Protein AF-A0ABD6EID8-F1 (afdb_monomer)

Radius of gyration: 33.75 Å; Cα contacts (8 Å, |Δi|>4): 43; chains: 1; bounding box: 90×50×59 Å

Structure (mmCIF, N/CA/C/O backbone):
data_AF-A0ABD6EID8-F1
#
_entry.id   AF-A0ABD6EID8-F1
#
loop_
_atom_site.group_PDB
_atom_site.id
_atom_site.type_symbol
_atom_site.label_atom_id
_atom_site.label_alt_id
_atom_site.label_comp_id
_atom_site.label_asym_id
_atom_site.label_entity_id
_atom_site.label_seq_id
_atom_site.pdbx_PDB_ins_code
_atom_site.Cartn_x
_atom_site.Cartn_y
_atom_site.Cartn_z
_atom_site.occupancy
_atom_site.B_iso_or_equiv
_atom_site.auth_seq_id
_atom_site.auth_comp_id
_atom_site.auth_asym_id
_atom_site.auth_atom_id
_atom_site.pdbx_PDB_model_num
ATOM 1 N N . MET A 1 1 ? 9.329 -13.325 -27.105 1.00 45.88 1 MET A N 1
ATOM 2 C CA . MET A 1 1 ? 9.038 -12.487 -28.286 1.00 45.88 1 MET A CA 1
ATOM 3 C C . MET A 1 1 ? 9.526 -11.085 -27.975 1.00 45.88 1 MET A C 1
ATOM 5 O O . MET A 1 1 ? 9.117 -10.584 -26.934 1.00 45.88 1 MET A O 1
ATOM 9 N N . PRO A 1 2 ? 10.419 -10.498 -28.785 1.00 48.84 2 PRO A N 1
ATOM 10 C CA . PRO A 1 2 ? 10.830 -9.108 -28.618 1.00 48.84 2 PRO A CA 1
ATOM 11 C C . PRO A 1 2 ? 9.685 -8.191 -29.064 1.00 48.84 2 PRO A C 1
ATOM 13 O O . PRO A 1 2 ? 8.954 -8.533 -29.993 1.00 48.84 2 PRO A O 1
ATOM 16 N N . LEU A 1 3 ? 9.493 -7.078 -28.364 1.00 50.59 3 LEU A N 1
ATOM 17 C CA . LEU A 1 3 ? 8.466 -6.081 -28.653 1.00 50.59 3 LEU A CA 1
ATOM 18 C C . LEU A 1 3 ? 9.152 -4.847 -29.239 1.00 50.59 3 LEU A C 1
ATOM 20 O O . LEU A 1 3 ? 10.042 -4.298 -28.597 1.00 50.59 3 LEU A O 1
ATOM 24 N N . ASP A 1 4 ? 8.727 -4.421 -30.428 1.00 53.06 4 ASP A N 1
ATOM 25 C CA . ASP A 1 4 ? 9.276 -3.249 -31.113 1.00 53.06 4 ASP A CA 1
ATOM 26 C C . ASP A 1 4 ? 9.019 -1.950 -30.312 1.00 53.06 4 ASP A C 1
ATOM 28 O O . ASP A 1 4 ? 7.874 -1.686 -29.913 1.00 53.06 4 ASP A O 1
ATOM 32 N N . PRO A 1 5 ? 10.030 -1.079 -30.122 1.00 56.75 5 PRO A N 1
ATOM 33 C CA . PRO A 1 5 ? 9.923 0.123 -29.287 1.00 56.75 5 PRO A CA 1
ATOM 34 C C . PRO A 1 5 ? 9.005 1.218 -29.860 1.00 56.75 5 PRO A C 1
ATOM 36 O O . PRO A 1 5 ? 8.540 2.084 -29.120 1.00 56.75 5 PRO A O 1
ATOM 39 N N . ALA A 1 6 ? 8.679 1.168 -31.156 1.00 58.25 6 ALA A N 1
ATOM 40 C CA . ALA A 1 6 ? 7.829 2.158 -31.825 1.00 58.25 6 ALA A CA 1
ATOM 41 C C . ALA A 1 6 ? 6.315 1.956 -31.598 1.00 58.25 6 ALA A C 1
ATOM 43 O O . ALA A 1 6 ? 5.525 2.832 -31.951 1.00 58.25 6 ALA A O 1
ATOM 44 N N . ASN A 1 7 ? 5.888 0.828 -31.011 1.00 61.19 7 ASN A N 1
ATOM 45 C CA . ASN A 1 7 ? 4.473 0.553 -30.734 1.00 61.19 7 ASN A CA 1
ATOM 46 C C . ASN A 1 7 ? 4.273 -0.252 -29.439 1.00 61.19 7 ASN A C 1
ATOM 48 O O . ASN A 1 7 ? 3.544 -1.248 -29.392 1.00 61.19 7 ASN A O 1
ATOM 52 N N . ILE A 1 8 ? 4.935 0.172 -28.362 1.00 71.06 8 ILE A N 1
ATOM 53 C CA . ILE A 1 8 ? 4.733 -0.424 -27.044 1.00 71.06 8 ILE A CA 1
ATOM 54 C C . ILE A 1 8 ? 3.345 -0.020 -26.526 1.00 71.06 8 ILE A C 1
ATOM 56 O O . ILE A 1 8 ? 3.127 1.074 -26.004 1.00 71.06 8 ILE A O 1
ATOM 60 N N . SER A 1 9 ? 2.375 -0.925 -26.669 1.00 85.25 9 SER A N 1
ATOM 61 C CA . SER A 1 9 ? 1.041 -0.730 -26.104 1.00 85.25 9 SER A CA 1
ATOM 62 C C . SER A 1 9 ? 1.058 -0.893 -24.582 1.00 85.25 9 SER A C 1
ATOM 64 O O . SER A 1 9 ? 1.777 -1.732 -24.029 1.00 85.25 9 SER A O 1
ATOM 66 N N . LYS A 1 10 ? 0.191 -0.142 -23.892 1.00 86.56 10 LYS A N 1
ATOM 67 C CA . LYS A 1 10 ? -0.029 -0.273 -22.443 1.00 86.56 10 LYS A CA 1
ATOM 68 C C . LYS A 1 10 ? -0.268 -1.730 -22.027 1.00 86.56 10 LYS A C 1
ATOM 70 O O . LYS A 1 10 ? 0.324 -2.187 -21.058 1.00 86.56 10 LYS A O 1
ATOM 75 N N . ALA A 1 11 ? -1.080 -2.464 -22.787 1.00 88.94 11 ALA A N 1
ATOM 76 C CA . ALA A 1 11 ? -1.386 -3.865 -22.508 1.00 88.94 11 ALA A CA 1
ATOM 77 C C . ALA A 1 11 ? -0.139 -4.767 -22.571 1.00 88.94 11 ALA A C 1
ATOM 79 O O . ALA A 1 11 ? -0.008 -5.698 -21.779 1.00 88.94 11 ALA A O 1
ATOM 80 N N . SER A 1 12 ? 0.795 -4.483 -23.485 1.00 89.25 12 SER A N 1
ATOM 81 C CA . SER A 1 12 ? 2.044 -5.239 -23.598 1.00 89.25 12 SER A CA 1
ATOM 82 C C . SER A 1 12 ? 2.985 -4.975 -22.422 1.00 89.25 12 SER A C 1
ATOM 84 O O . SER A 1 12 ? 3.587 -5.910 -21.898 1.00 89.25 12 SER A O 1
ATOM 86 N N . LEU A 1 13 ? 3.059 -3.724 -21.954 1.00 90.44 13 LEU A N 1
ATOM 87 C CA . LEU A 1 13 ? 3.809 -3.364 -20.745 1.00 90.44 13 LEU A CA 1
ATOM 88 C C . LEU A 1 13 ? 3.191 -3.959 -19.484 1.00 90.44 13 LEU A C 1
ATOM 90 O O . LEU A 1 13 ? 3.916 -4.458 -18.633 1.00 90.44 13 LEU A O 1
ATOM 94 N N . GLU A 1 14 ? 1.863 -3.928 -19.359 1.00 91.00 14 GLU A N 1
ATOM 95 C CA . GLU A 1 14 ? 1.156 -4.546 -18.235 1.00 91.00 14 GLU A CA 1
ATOM 96 C C . GLU A 1 14 ? 1.404 -6.055 -18.190 1.00 91.00 14 GLU A C 1
ATOM 98 O O . GLU A 1 14 ? 1.671 -6.596 -17.117 1.00 91.00 14 GLU A O 1
ATOM 103 N N . ARG A 1 15 ? 1.391 -6.726 -19.349 1.00 93.06 15 ARG A N 1
ATOM 104 C CA . ARG A 1 15 ? 1.751 -8.143 -19.444 1.00 93.06 15 ARG A CA 1
ATOM 105 C C . ARG A 1 15 ? 3.197 -8.377 -19.006 1.00 93.06 15 ARG A C 1
ATOM 107 O O . ARG A 1 15 ? 3.415 -9.192 -18.117 1.00 93.06 15 ARG A O 1
ATOM 114 N N . ALA A 1 16 ? 4.158 -7.624 -19.545 1.00 91.75 16 ALA A N 1
ATOM 115 C CA . ALA A 1 16 ? 5.567 -7.741 -19.161 1.00 91.75 16 ALA A CA 1
ATOM 116 C C . ALA A 1 16 ? 5.792 -7.457 -17.663 1.00 91.75 16 ALA A C 1
ATOM 118 O O . ALA A 1 16 ? 6.584 -8.133 -17.011 1.00 91.75 16 ALA A O 1
ATOM 119 N N . PHE A 1 17 ? 5.067 -6.496 -17.085 1.00 93.69 17 PHE A N 1
ATOM 120 C CA . PHE A 1 17 ? 5.126 -6.159 -15.659 1.00 93.69 17 PHE A CA 1
ATOM 121 C C . PHE A 1 17 ? 4.614 -7.293 -14.761 1.00 93.69 17 PHE A C 1
ATOM 123 O O . PHE A 1 17 ? 5.123 -7.490 -13.658 1.00 93.69 17 PHE A O 1
ATOM 130 N N . VAL A 1 18 ? 3.623 -8.057 -15.229 1.00 95.19 18 VAL A N 1
ATOM 131 C CA . VAL A 1 18 ? 3.129 -9.255 -14.538 1.00 95.19 18 VAL A CA 1
ATOM 132 C C . VAL A 1 18 ? 4.084 -10.433 -14.734 1.00 95.19 18 VAL A C 1
ATOM 134 O O . VAL A 1 18 ? 4.503 -11.037 -13.754 1.00 95.19 18 VAL A O 1
ATOM 137 N N . GLU A 1 19 ? 4.444 -10.754 -15.977 1.00 94.81 19 GLU A N 1
ATOM 138 C CA . GLU A 1 19 ? 5.231 -11.948 -16.329 1.00 94.81 19 GLU A CA 1
ATOM 139 C C . GLU A 1 19 ? 6.674 -11.892 -15.815 1.00 94.81 19 GLU A C 1
ATOM 141 O O . GLU A 1 19 ? 7.239 -12.923 -15.462 1.00 94.81 19 GLU A O 1
ATOM 146 N N . SER A 1 20 ? 7.262 -10.697 -15.713 1.00 94.44 20 SER A N 1
ATOM 147 C CA . SER A 1 20 ? 8.586 -10.507 -15.099 1.00 94.44 20 SER A CA 1
ATOM 148 C C . SER A 1 20 ? 8.592 -10.661 -13.574 1.00 94.44 20 SER A C 1
ATOM 150 O O . SER A 1 20 ? 9.663 -10.674 -12.972 1.00 94.44 20 SER A O 1
ATOM 152 N N . GLY A 1 21 ? 7.420 -10.732 -12.931 1.00 95.81 21 GLY A N 1
ATOM 153 C CA . GLY A 1 21 ? 7.282 -10.741 -11.472 1.00 95.81 21 GLY A CA 1
ATOM 154 C C . GLY A 1 21 ? 7.443 -9.367 -10.811 1.00 95.81 21 GLY A C 1
ATOM 155 O O . GLY A 1 21 ? 7.237 -9.243 -9.602 1.00 95.81 21 GLY A O 1
ATOM 156 N N . GLU A 1 22 ? 7.742 -8.308 -11.573 1.00 96.00 22 GLU A N 1
ATOM 157 C CA . GLU A 1 22 ? 7.953 -6.966 -11.020 1.00 96.00 22 GLU A CA 1
ATOM 158 C C . GLU A 1 22 ? 6.690 -6.434 -10.324 1.00 96.00 22 GLU A C 1
ATOM 160 O O . GLU A 1 22 ? 6.784 -5.793 -9.277 1.00 96.00 22 GLU A O 1
ATOM 165 N N . ARG A 1 23 ? 5.488 -6.769 -10.821 1.00 95.88 23 ARG A N 1
ATOM 166 C CA . ARG A 1 23 ? 4.233 -6.429 -10.132 1.00 95.88 23 ARG A CA 1
ATOM 167 C C . ARG A 1 23 ? 4.200 -6.964 -8.705 1.00 95.88 23 ARG A C 1
ATOM 169 O O . ARG A 1 23 ? 3.777 -6.252 -7.795 1.00 95.88 23 ARG A O 1
ATOM 176 N N . ASP A 1 24 ? 4.578 -8.221 -8.515 1.00 97.69 24 ASP A N 1
ATOM 177 C CA . ASP A 1 24 ? 4.484 -8.862 -7.209 1.00 97.69 24 ASP A CA 1
ATOM 178 C C . ASP A 1 24 ? 5.601 -8.358 -6.282 1.00 97.69 24 ASP A C 1
ATOM 180 O O . ASP A 1 24 ? 5.326 -8.061 -5.120 1.00 97.69 24 ASP A O 1
ATOM 184 N N . ARG A 1 25 ? 6.790 -8.063 -6.823 1.00 97.38 25 ARG A N 1
ATOM 185 C CA . ARG A 1 25 ? 7.852 -7.336 -6.108 1.00 97.38 25 ARG A CA 1
ATOM 186 C C . ARG A 1 25 ? 7.403 -5.949 -5.630 1.00 97.38 25 ARG A C 1
ATOM 188 O O . ARG A 1 25 ? 7.654 -5.572 -4.489 1.00 97.38 25 ARG A O 1
ATOM 195 N N . VAL A 1 26 ? 6.708 -5.184 -6.476 1.00 97.38 26 VAL A N 1
ATOM 196 C CA . VAL A 1 26 ? 6.167 -3.861 -6.113 1.00 97.38 26 VAL A CA 1
ATOM 197 C C . VAL A 1 26 ? 5.078 -3.980 -5.041 1.00 97.38 26 VAL A C 1
ATOM 199 O O . VAL A 1 26 ? 5.014 -3.144 -4.138 1.00 97.38 26 VAL A O 1
ATOM 202 N N . LYS A 1 27 ? 4.235 -5.021 -5.092 1.00 97.12 27 LYS A N 1
ATOM 203 C CA . LYS A 1 27 ? 3.243 -5.300 -4.038 1.00 97.12 27 LYS A CA 1
ATOM 204 C C . LYS A 1 27 ? 3.896 -5.652 -2.703 1.00 97.12 27 LYS A C 1
ATOM 206 O O . LYS A 1 27 ? 3.410 -5.214 -1.658 1.00 97.12 27 LYS A O 1
ATOM 211 N N . GLU A 1 28 ? 4.967 -6.435 -2.727 1.00 98.12 28 GLU A N 1
ATOM 212 C CA . GLU A 1 28 ? 5.721 -6.787 -1.526 1.00 98.12 28 GLU A CA 1
ATOM 213 C C . GLU A 1 28 ? 6.382 -5.550 -0.912 1.00 98.12 28 GLU A C 1
ATOM 215 O O . GLU A 1 28 ? 6.172 -5.275 0.270 1.00 98.12 28 GLU A O 1
ATOM 220 N N . LEU A 1 29 ? 7.054 -4.735 -1.736 1.00 97.88 29 LEU A N 1
ATOM 221 C CA . LEU A 1 29 ? 7.629 -3.457 -1.313 1.00 97.88 29 LEU A CA 1
ATOM 222 C C . LEU A 1 29 ? 6.570 -2.548 -0.677 1.00 97.88 29 LEU A C 1
ATOM 224 O O . LEU A 1 29 ? 6.788 -2.016 0.408 1.00 97.88 29 LEU A O 1
ATOM 228 N N . LEU A 1 30 ? 5.398 -2.405 -1.305 1.00 98.00 30 LEU A N 1
ATOM 229 C CA . LEU A 1 30 ? 4.290 -1.636 -0.733 1.00 98.00 30 LEU A CA 1
ATOM 230 C C . LEU A 1 30 ? 3.891 -2.157 0.647 1.00 98.00 30 LEU A C 1
ATOM 232 O O . LEU A 1 30 ? 3.761 -1.379 1.587 1.00 98.00 30 LEU A O 1
ATOM 236 N N . SER A 1 31 ? 3.698 -3.470 0.765 1.00 97.81 31 SER A N 1
ATOM 237 C CA . SER A 1 31 ? 3.260 -4.107 2.009 1.00 97.81 31 SER A CA 1
ATOM 238 C C . SER A 1 31 ? 4.281 -3.907 3.128 1.00 97.81 31 SER A C 1
ATOM 240 O O . SER A 1 31 ? 3.905 -3.625 4.266 1.00 97.81 31 SER A O 1
ATOM 242 N N . GLN A 1 32 ? 5.571 -4.004 2.801 1.00 98.31 32 GLN A N 1
ATOM 243 C CA . GLN A 1 32 ? 6.660 -3.717 3.725 1.00 98.31 32 GLN A CA 1
ATOM 244 C C . GLN A 1 32 ? 6.641 -2.248 4.164 1.00 98.31 32 GLN A C 1
ATOM 246 O O . GLN A 1 32 ? 6.617 -1.972 5.361 1.00 98.31 32 GLN A O 1
ATOM 251 N N . ARG A 1 33 ? 6.585 -1.306 3.216 1.00 98.12 33 ARG A N 1
ATOM 252 C CA . ARG A 1 33 ? 6.628 0.131 3.516 1.00 98.12 33 ARG A CA 1
ATOM 253 C C . ARG A 1 33 ? 5.428 0.623 4.311 1.00 98.12 33 ARG A C 1
ATOM 255 O O . ARG A 1 33 ? 5.605 1.450 5.195 1.00 98.12 33 ARG A O 1
ATOM 262 N N . LEU A 1 34 ? 4.229 0.105 4.044 1.00 98.06 34 LEU A N 1
ATOM 263 C CA . LEU A 1 34 ? 3.039 0.444 4.832 1.00 98.06 34 LEU A CA 1
ATOM 264 C C . LEU A 1 34 ? 3.152 -0.037 6.284 1.00 98.06 34 LEU A C 1
ATOM 266 O O . LEU A 1 34 ? 2.681 0.643 7.193 1.00 98.06 34 LEU A O 1
ATOM 270 N N . ARG A 1 35 ? 3.793 -1.186 6.520 1.00 97.88 35 ARG A N 1
ATOM 271 C CA . ARG A 1 35 ? 4.076 -1.660 7.880 1.00 97.88 35 ARG A CA 1
ATOM 272 C C . ARG A 1 35 ? 5.129 -0.785 8.560 1.00 97.88 35 ARG A C 1
ATOM 274 O O . ARG A 1 35 ? 4.921 -0.324 9.670 1.00 97.88 35 ARG A O 1
ATOM 281 N N . GLU A 1 36 ? 6.236 -0.504 7.877 1.00 97.75 36 GLU A N 1
ATOM 282 C CA . GLU A 1 36 ? 7.324 0.324 8.419 1.00 97.75 36 GLU A CA 1
ATOM 283 C C . GLU A 1 36 ? 6.899 1.773 8.696 1.00 97.75 36 GLU A C 1
ATOM 285 O O . GLU A 1 36 ? 7.411 2.398 9.621 1.00 97.75 36 GLU A O 1
ATOM 290 N N . SER A 1 37 ? 5.955 2.317 7.921 1.00 97.69 37 SER A N 1
ATOM 291 C CA . SER A 1 37 ? 5.466 3.685 8.102 1.00 97.69 37 SER A CA 1
ATOM 292 C C . SER A 1 37 ? 4.425 3.836 9.214 1.00 97.69 37 SER A C 1
ATOM 294 O O . SER A 1 37 ? 3.909 4.937 9.394 1.00 97.69 37 SER A O 1
ATOM 296 N N . GLY A 1 38 ? 4.041 2.752 9.897 1.00 97.94 38 GLY A N 1
ATOM 297 C CA . GLY A 1 38 ? 2.971 2.771 10.897 1.00 97.94 38 GLY A CA 1
ATOM 298 C C . GLY A 1 38 ? 1.552 2.841 10.310 1.00 97.94 38 GLY A C 1
ATOM 299 O O . GLY A 1 38 ? 0.594 3.138 11.027 1.00 97.94 38 GLY A O 1
ATOM 300 N N . TRP A 1 39 ? 1.392 2.647 8.992 1.00 98.38 39 TRP A N 1
ATOM 301 C CA . TRP A 1 39 ? 0.084 2.786 8.341 1.00 98.38 39 TRP A CA 1
ATOM 302 C C . TRP A 1 39 ? -0.863 1.669 8.773 1.00 98.38 39 TRP A C 1
ATOM 304 O O . TRP A 1 39 ? -2.045 1.925 8.985 1.00 98.38 39 TRP A O 1
ATOM 314 N N . VAL A 1 40 ? -0.356 0.443 8.939 1.00 97.69 40 VAL A N 1
ATOM 315 C CA . VAL A 1 40 ? -1.168 -0.714 9.349 1.00 97.69 40 VAL A CA 1
ATOM 316 C C . VAL A 1 40 ? -1.802 -0.460 10.716 1.00 97.69 40 VAL A C 1
ATOM 318 O O . VAL A 1 40 ? -3.016 -0.576 10.863 1.00 97.69 40 VAL A O 1
ATOM 321 N N . GLU A 1 41 ? -1.004 -0.010 11.675 1.00 98.12 41 GLU A N 1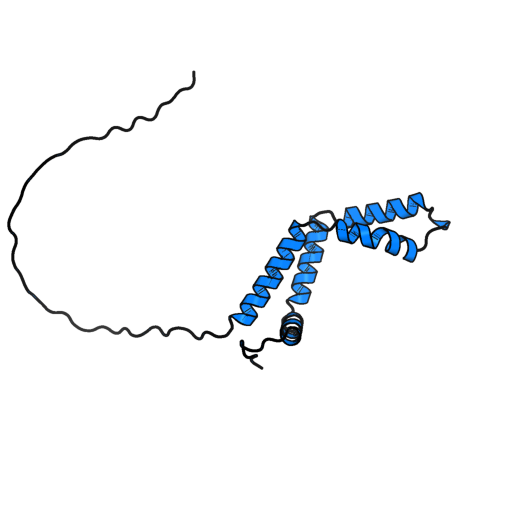
ATOM 322 C CA . GLU A 1 41 ? -1.412 0.329 13.035 1.00 98.12 41 GLU A CA 1
ATOM 323 C C . GLU A 1 41 ? -2.422 1.483 13.037 1.00 98.12 41 GLU A C 1
ATOM 325 O O . GLU A 1 41 ? -3.410 1.462 13.775 1.00 98.12 41 GLU A O 1
ATOM 330 N N . GLN A 1 42 ? -2.221 2.477 12.166 1.00 98.06 42 GLN A N 1
ATOM 331 C CA . GLN A 1 42 ? -3.180 3.561 11.982 1.00 98.06 42 GLN A CA 1
ATOM 332 C C . GLN A 1 42 ? -4.539 3.039 11.488 1.00 98.06 42 GLN A C 1
ATOM 334 O O . GLN A 1 42 ? -5.571 3.458 12.016 1.00 98.06 42 GLN A O 1
ATOM 339 N N . ILE A 1 43 ? -4.567 2.118 10.516 1.00 98.00 43 ILE A N 1
ATOM 340 C CA . ILE A 1 43 ? -5.824 1.541 10.008 1.00 98.00 43 ILE A CA 1
ATOM 341 C C . ILE A 1 43 ? -6.489 0.657 11.064 1.00 98.00 43 ILE A C 1
ATOM 343 O O . ILE A 1 43 ? -7.703 0.738 11.244 1.00 98.00 43 ILE A O 1
ATOM 347 N N . GLU A 1 44 ? -5.718 -0.140 11.803 1.00 97.88 44 GLU A N 1
ATOM 348 C CA . GLU A 1 44 ? -6.237 -0.929 12.923 1.00 97.88 44 GLU A CA 1
ATOM 349 C C . GLU A 1 44 ? -6.894 -0.043 13.985 1.00 97.88 44 GLU A C 1
ATOM 351 O O . GLU A 1 44 ? -7.980 -0.363 14.477 1.00 97.88 44 GLU A O 1
ATOM 356 N N . ASN A 1 45 ? -6.273 1.094 14.308 1.00 98.19 45 ASN A N 1
ATOM 357 C CA . ASN A 1 45 ? -6.849 2.060 15.233 1.00 98.19 45 ASN A CA 1
ATOM 358 C C . ASN A 1 45 ? -8.152 2.657 14.686 1.00 98.19 45 ASN A C 1
ATOM 360 O O . ASN A 1 45 ? -9.135 2.728 15.414 1.00 98.19 45 ASN A O 1
ATOM 364 N N . MET A 1 46 ? -8.199 3.009 13.398 1.00 97.75 46 MET A N 1
ATOM 365 C CA . MET A 1 46 ? -9.425 3.505 12.762 1.00 97.75 46 MET A CA 1
ATOM 366 C C . MET A 1 46 ? -10.559 2.477 12.818 1.00 97.75 46 MET A C 1
ATOM 368 O O . MET A 1 46 ? -11.665 2.823 13.221 1.00 97.75 46 MET A O 1
ATOM 372 N N . CYS A 1 47 ? -10.286 1.210 12.488 1.00 97.50 47 CYS A N 1
ATOM 373 C CA . CYS A 1 47 ? -11.265 0.128 12.612 1.00 97.50 47 CYS A CA 1
ATOM 374 C C . CYS A 1 47 ? -11.780 0.002 14.051 1.00 97.50 47 CYS A C 1
ATOM 376 O O . CYS A 1 47 ? -12.985 -0.108 14.274 1.00 97.50 47 CYS A O 1
ATOM 378 N N . ARG A 1 48 ? -10.872 0.043 15.034 1.00 97.38 48 ARG A N 1
ATOM 379 C CA . ARG A 1 48 ? -11.221 -0.042 16.456 1.00 97.38 48 ARG A CA 1
ATOM 380 C C . ARG A 1 48 ? -12.118 1.117 16.882 1.00 97.38 48 ARG A C 1
ATOM 382 O O . ARG A 1 48 ? -13.128 0.872 17.536 1.00 97.38 48 ARG A O 1
ATOM 389 N N . THR A 1 49 ? -11.784 2.344 16.487 1.00 96.38 49 THR A N 1
ATOM 390 C CA . THR A 1 49 ? -12.595 3.535 16.760 1.00 96.38 49 THR A CA 1
ATOM 391 C C . THR A 1 49 ? -13.978 3.418 16.124 1.00 96.38 49 THR A C 1
ATOM 393 O O . THR A 1 49 ? -14.968 3.588 16.824 1.00 96.38 49 THR A O 1
ATOM 396 N N . THR A 1 50 ? -14.077 3.012 14.853 1.00 95.88 50 THR A N 1
ATOM 397 C CA . THR A 1 50 ? -15.375 2.826 14.181 1.00 95.88 50 THR A CA 1
ATOM 398 C C . THR A 1 50 ? -16.260 1.800 14.895 1.00 95.88 50 THR A C 1
ATOM 400 O O . THR A 1 50 ? -17.457 2.030 15.061 1.00 95.88 50 THR A O 1
ATOM 403 N N . ILE A 1 51 ? -15.688 0.678 15.344 1.00 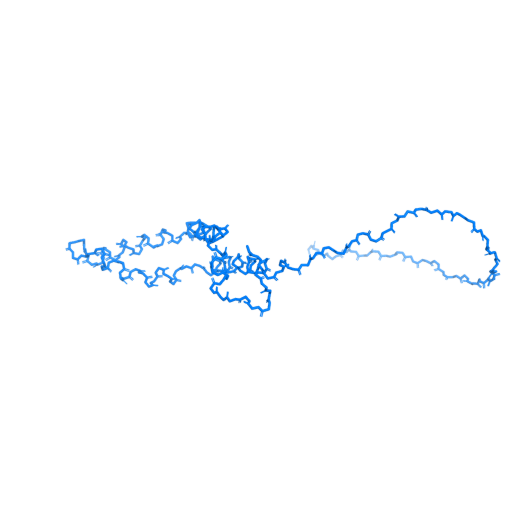96.31 51 ILE A N 1
ATOM 404 C CA . ILE A 1 51 ? -16.430 -0.350 16.090 1.00 96.31 51 ILE A CA 1
ATOM 405 C C . ILE A 1 51 ? -16.877 0.181 17.460 1.00 96.31 51 ILE A C 1
ATOM 407 O O . ILE A 1 51 ? -18.003 -0.079 17.878 1.00 96.31 51 ILE A O 1
ATOM 411 N N . GLN A 1 52 ? -16.021 0.933 18.157 1.00 95.81 52 GLN A N 1
ATOM 412 C CA . GLN A 1 52 ? -16.351 1.524 19.459 1.00 95.81 52 GLN A CA 1
ATOM 413 C C . GLN A 1 52 ? -17.451 2.587 19.357 1.00 95.81 52 GLN A C 1
ATOM 415 O O . GLN A 1 52 ? -18.338 2.617 20.203 1.00 95.81 52 GLN A O 1
ATOM 420 N N . GLU A 1 53 ? -17.418 3.426 18.323 1.00 94.56 53 GLU A N 1
ATOM 421 C CA . GLU A 1 53 ? -18.401 4.493 18.107 1.00 94.56 53 GLU A CA 1
ATOM 422 C C . GLU A 1 53 ? -19.777 3.953 17.703 1.00 94.56 53 GLU A C 1
ATOM 424 O O . GLU A 1 53 ? -20.797 4.459 18.169 1.00 94.56 53 GLU A O 1
ATOM 429 N N . LYS A 1 54 ? -19.821 2.919 16.852 1.00 92.94 54 LYS A N 1
ATOM 430 C CA . LYS A 1 54 ? -21.083 2.305 16.401 1.00 92.94 54 LYS A CA 1
ATOM 431 C C . LYS A 1 54 ? -21.641 1.289 17.409 1.00 92.94 54 LYS A C 1
ATOM 433 O O . LYS A 1 54 ? -22.853 1.083 17.470 1.00 92.94 54 LYS A O 1
ATOM 438 N N . GLY A 1 55 ? -20.772 0.694 18.226 1.00 93.50 55 GLY A N 1
ATOM 439 C CA . GLY A 1 55 ? -21.091 -0.404 19.134 1.00 93.50 55 GLY A CA 1
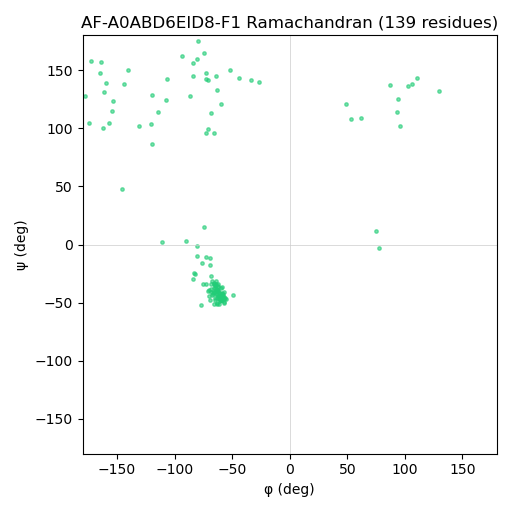ATOM 440 C C . GLY A 1 55 ? -20.960 -1.765 18.447 1.00 93.50 55 GLY A C 1
ATOM 441 O O . GLY A 1 55 ? -21.395 -1.945 17.311 1.00 93.50 55 GLY A O 1
ATOM 442 N N . ILE A 1 56 ? -20.372 -2.735 19.155 1.00 91.69 56 ILE A N 1
ATOM 443 C CA . ILE A 1 56 ? -20.035 -4.068 18.619 1.00 91.69 56 ILE A CA 1
ATOM 444 C C . ILE A 1 56 ? -21.275 -4.807 18.094 1.00 91.69 56 ILE A C 1
ATOM 446 O O . ILE A 1 56 ? -21.193 -5.461 17.060 1.00 91.69 56 ILE A O 1
ATOM 450 N N . ASP A 1 57 ? -22.423 -4.655 18.756 1.00 93.88 57 ASP A N 1
ATOM 451 C CA . ASP A 1 57 ? -23.665 -5.347 18.382 1.00 93.88 57 ASP A CA 1
ATOM 452 C C . ASP A 1 57 ? -24.364 -4.733 17.154 1.00 93.88 57 ASP A C 1
ATOM 454 O O . ASP A 1 57 ? -25.226 -5.368 16.550 1.00 93.88 57 ASP A O 1
ATOM 458 N N . ASN A 1 58 ? -23.993 -3.506 16.770 1.00 92.44 58 ASN A N 1
ATOM 459 C CA . ASN A 1 58 ? -24.672 -2.729 15.727 1.00 92.44 58 ASN A CA 1
ATOM 460 C C . ASN A 1 58 ? -23.836 -2.552 14.453 1.00 92.44 58 ASN A C 1
ATOM 462 O O . ASN A 1 58 ? -24.259 -1.835 13.545 1.00 92.44 58 ASN A O 1
ATOM 466 N N . VAL A 1 59 ? -22.634 -3.131 14.389 1.00 95.31 59 VAL A N 1
ATOM 467 C CA . VAL A 1 59 ? -21.695 -2.902 13.287 1.00 95.31 59 VAL A CA 1
ATOM 468 C C . VAL A 1 59 ? -21.378 -4.200 12.556 1.00 95.31 59 VAL A C 1
ATOM 470 O O . VAL A 1 59 ? -20.995 -5.201 13.159 1.00 95.31 59 VAL A O 1
ATOM 473 N N . THR A 1 60 ? -21.513 -4.187 11.231 1.00 96.44 60 THR A N 1
ATOM 474 C CA . THR A 1 60 ? -21.083 -5.306 10.389 1.00 96.44 60 THR A CA 1
ATOM 475 C C . THR A 1 60 ? -19.664 -5.089 9.868 1.00 96.44 60 THR A C 1
ATOM 477 O O . THR A 1 60 ? -19.145 -3.971 9.839 1.00 96.44 60 THR A O 1
ATOM 480 N N . LEU A 1 61 ? -19.023 -6.163 9.400 1.00 95.81 61 LEU A N 1
ATOM 481 C CA . LEU A 1 61 ? -17.719 -6.065 8.739 1.00 95.81 61 LEU A CA 1
ATOM 482 C C . LEU A 1 61 ? -17.763 -5.117 7.528 1.00 95.81 61 LEU A C 1
ATOM 484 O O . LEU A 1 61 ? -16.833 -4.335 7.326 1.00 95.81 61 LEU A O 1
ATOM 488 N N . GLU A 1 62 ? -18.835 -5.173 6.735 1.00 96.75 62 GLU A N 1
ATOM 489 C CA . GLU A 1 62 ? -18.997 -4.307 5.565 1.00 96.75 62 GLU A CA 1
ATOM 490 C C . GLU A 1 62 ? -19.081 -2.833 5.962 1.00 96.75 62 GLU A C 1
ATOM 492 O O . GLU A 1 62 ? -18.453 -1.999 5.310 1.00 96.75 62 GLU A O 1
ATOM 497 N N . ASP A 1 63 ? -19.762 -2.509 7.064 1.00 95.25 63 ASP A N 1
ATOM 498 C CA . ASP A 1 63 ? -19.843 -1.136 7.570 1.00 95.25 63 ASP A CA 1
ATOM 499 C C . ASP A 1 63 ? -18.472 -0.596 7.971 1.00 95.25 63 ASP A C 1
ATOM 501 O O . ASP A 1 63 ? -18.136 0.541 7.635 1.00 95.25 63 ASP A O 1
ATOM 505 N N . VAL A 1 64 ? -17.655 -1.409 8.652 1.00 97.12 64 VAL A N 1
ATOM 506 C CA . VAL A 1 64 ? -16.284 -1.018 9.017 1.00 97.12 64 VAL A CA 1
ATOM 507 C C . VAL A 1 64 ? -15.446 -0.800 7.760 1.00 97.12 64 VAL A C 1
ATOM 509 O O . VAL A 1 64 ? -14.764 0.217 7.647 1.00 97.12 64 VAL A O 1
ATOM 512 N N . ILE A 1 65 ? -15.516 -1.711 6.785 1.00 96.62 65 ILE A N 1
ATOM 513 C CA . ILE A 1 65 ? -14.777 -1.573 5.523 1.00 96.62 65 ILE A CA 1
ATOM 514 C C . ILE A 1 65 ? -15.199 -0.297 4.793 1.00 96.62 65 ILE A C 1
ATOM 516 O O . ILE A 1 65 ? -14.336 0.460 4.346 1.00 96.62 65 ILE A O 1
ATOM 520 N N . ASN A 1 66 ? -16.500 -0.043 4.665 1.00 96.62 66 ASN A N 1
ATOM 521 C CA . ASN A 1 66 ? -17.021 1.115 3.946 1.00 96.62 66 ASN A CA 1
ATOM 522 C C . ASN A 1 66 ? -16.601 2.436 4.607 1.00 96.62 66 ASN A C 1
ATOM 524 O O . ASN A 1 66 ? -16.207 3.365 3.897 1.00 96.62 66 ASN A O 1
ATOM 528 N N . GLU A 1 67 ? -16.594 2.491 5.940 1.00 95.81 67 GLU A N 1
ATOM 529 C CA . GLU A 1 67 ? -16.164 3.666 6.705 1.00 95.81 67 GLU A CA 1
ATOM 530 C C . GLU A 1 67 ? -14.646 3.894 6.611 1.00 95.81 67 GLU A C 1
ATOM 532 O O . GLU A 1 67 ? -14.173 5.008 6.379 1.00 95.81 67 GLU A O 1
ATOM 537 N N . VAL A 1 68 ? -13.857 2.824 6.750 1.00 97.62 68 VAL A N 1
ATOM 538 C CA . VAL A 1 68 ? -12.397 2.907 6.885 1.00 97.62 68 VAL A CA 1
ATOM 539 C C . VAL A 1 68 ? -11.690 2.993 5.530 1.00 97.62 68 VAL A C 1
ATOM 541 O O . VAL A 1 68 ? -10.642 3.627 5.419 1.00 97.62 68 VAL A O 1
ATOM 544 N N . LYS A 1 69 ? -12.243 2.418 4.456 1.00 96.62 69 LYS A N 1
ATOM 545 C CA . LYS A 1 69 ? -11.562 2.292 3.151 1.00 96.62 69 LYS A CA 1
ATOM 546 C C . LYS A 1 69 ? -11.114 3.626 2.558 1.00 96.62 69 LYS A C 1
ATOM 548 O O . LYS A 1 69 ? -9.986 3.740 2.075 1.00 96.62 69 LYS A O 1
ATOM 553 N N . ALA A 1 70 ? -11.985 4.634 2.545 1.00 97.81 70 ALA A N 1
ATOM 554 C CA . ALA A 1 70 ? -11.649 5.945 1.990 1.00 97.81 70 ALA A CA 1
ATOM 555 C C . ALA A 1 70 ? -10.558 6.673 2.804 1.00 97.81 70 ALA A C 1
ATOM 557 O O . ALA A 1 70 ? -9.562 7.088 2.200 1.00 97.81 70 ALA A O 1
ATOM 558 N N . PRO A 1 71 ? -10.678 6.821 4.138 1.00 97.56 71 PRO A N 1
ATOM 559 C CA . PRO A 1 71 ? -9.621 7.432 4.934 1.00 97.56 71 PRO A CA 1
ATOM 560 C C . PRO A 1 71 ? -8.332 6.596 4.956 1.00 97.56 71 PRO A C 1
ATOM 562 O O . PRO A 1 71 ? -7.259 7.186 4.869 1.00 97.56 71 PRO A O 1
ATOM 565 N N . ALA A 1 72 ? -8.403 5.261 4.921 1.00 97.50 72 ALA A N 1
ATOM 566 C CA . ALA A 1 72 ? -7.217 4.406 4.844 1.00 97.50 72 ALA A CA 1
ATOM 567 C C . ALA A 1 72 ? -6.388 4.668 3.579 1.00 97.50 72 ALA A C 1
ATOM 569 O O . ALA A 1 72 ? -5.167 4.814 3.639 1.00 97.50 72 ALA A O 1
ATOM 570 N N . ARG A 1 73 ? -7.052 4.817 2.424 1.00 97.31 73 ARG A N 1
ATOM 571 C CA . ARG A 1 73 ? -6.387 5.179 1.160 1.00 97.31 73 ARG A CA 1
ATOM 572 C C . ARG A 1 73 ? -5.754 6.571 1.196 1.00 97.31 73 ARG A C 1
ATOM 574 O O . ARG A 1 73 ? -4.721 6.771 0.561 1.00 97.31 73 ARG A O 1
ATOM 581 N N . ARG A 1 74 ? -6.358 7.529 1.908 1.00 97.62 74 ARG A N 1
ATOM 582 C CA . ARG A 1 74 ? -5.792 8.879 2.087 1.00 97.62 74 ARG A CA 1
ATOM 583 C C . ARG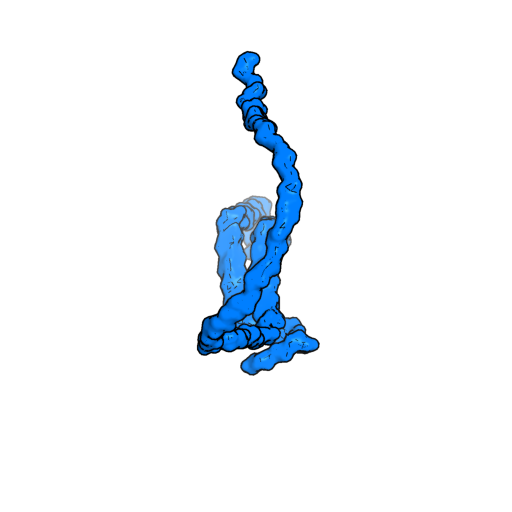 A 1 74 ? -4.590 8.883 3.027 1.00 97.62 74 ARG A C 1
ATOM 585 O O . ARG A 1 74 ? -3.665 9.648 2.791 1.00 97.62 74 ARG A O 1
ATOM 592 N N . ALA A 1 75 ? -4.599 8.018 4.038 1.00 97.62 75 ALA A N 1
ATOM 593 C CA . ALA A 1 75 ? -3.535 7.903 5.030 1.00 97.62 75 ALA A CA 1
ATOM 594 C C . ALA A 1 75 ? -2.224 7.323 4.475 1.00 97.62 75 ALA A C 1
ATOM 596 O O . ALA A 1 75 ? -1.207 7.386 5.155 1.00 97.62 75 ALA A O 1
ATOM 597 N N . VAL A 1 76 ? -2.220 6.765 3.256 1.00 98.12 76 VAL A N 1
ATOM 598 C CA . VAL A 1 76 ? -0.989 6.260 2.631 1.00 98.12 76 VAL A CA 1
ATOM 599 C C . VAL A 1 76 ? 0.024 7.407 2.492 1.00 98.12 76 VAL A C 1
ATOM 601 O O . VAL A 1 76 ? -0.284 8.378 1.786 1.00 98.12 76 VAL A O 1
ATOM 604 N N . PRO A 1 77 ? 1.228 7.299 3.089 1.00 98.19 77 PRO A N 1
ATOM 605 C CA . PRO A 1 77 ? 2.226 8.361 3.032 1.00 98.19 77 PRO A CA 1
ATOM 606 C C . PRO A 1 77 ? 2.718 8.631 1.608 1.00 98.19 77 PRO A C 1
ATOM 608 O O . PRO A 1 77 ? 2.886 7.714 0.800 1.00 98.19 77 PRO A O 1
ATOM 611 N N . ASP A 1 78 ? 3.002 9.897 1.306 1.00 97.81 78 ASP A N 1
ATOM 612 C CA . ASP A 1 78 ? 3.469 10.297 -0.026 1.00 97.81 78 ASP A CA 1
ATOM 613 C C . ASP A 1 78 ? 4.870 9.771 -0.347 1.00 97.81 78 ASP A C 1
ATOM 615 O O . ASP A 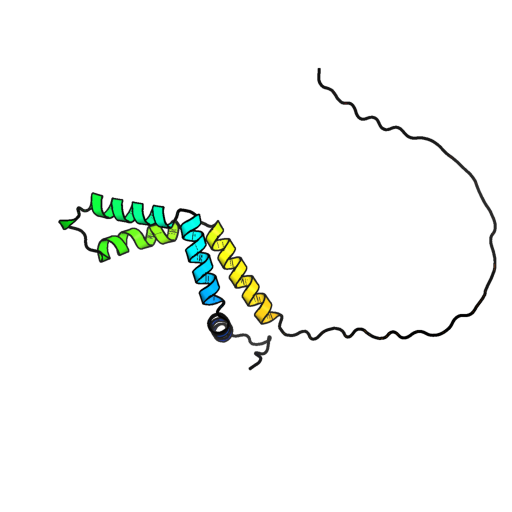1 78 ? 5.170 9.514 -1.513 1.00 97.81 78 ASP A O 1
ATOM 619 N N . GLU A 1 79 ? 5.694 9.534 0.677 1.00 97.25 79 GLU A N 1
ATOM 620 C CA . GLU A 1 79 ? 6.994 8.874 0.530 1.00 97.25 79 GLU A CA 1
ATOM 621 C C . GLU A 1 79 ? 6.848 7.493 -0.115 1.00 97.25 79 GLU A C 1
ATOM 623 O O . GLU A 1 79 ? 7.477 7.202 -1.130 1.00 97.25 79 GLU A O 1
ATOM 628 N N . VAL A 1 80 ? 5.934 6.678 0.421 1.00 97.62 80 VAL A N 1
ATOM 629 C CA . VAL A 1 80 ? 5.670 5.318 -0.063 1.00 97.62 80 VAL A CA 1
ATOM 630 C C . VAL A 1 80 ? 5.160 5.357 -1.502 1.00 97.62 80 VAL A C 1
ATOM 632 O O . VAL A 1 80 ? 5.639 4.615 -2.357 1.00 97.62 80 VAL A O 1
ATOM 635 N N . LYS A 1 81 ? 4.226 6.269 -1.811 1.00 96.69 81 LYS A N 1
ATOM 636 C CA . LYS A 1 81 ? 3.728 6.454 -3.187 1.00 96.69 81 LYS A CA 1
ATOM 637 C C . LYS A 1 81 ? 4.864 6.819 -4.139 1.00 96.69 81 LYS A C 1
ATOM 639 O O . LYS A 1 81 ? 4.924 6.287 -5.245 1.00 96.69 81 LYS A O 1
ATOM 644 N N . ARG A 1 82 ? 5.750 7.728 -3.729 1.00 98.06 82 ARG A N 1
ATOM 645 C CA . ARG A 1 82 ? 6.869 8.191 -4.552 1.00 98.06 82 ARG A CA 1
ATOM 646 C C . ARG A 1 82 ? 7.860 7.067 -4.834 1.00 98.06 82 ARG A C 1
ATOM 648 O O . ARG A 1 82 ? 8.220 6.889 -5.996 1.00 98.06 82 ARG A O 1
ATOM 655 N N . GLU A 1 83 ? 8.239 6.298 -3.818 1.00 97.44 83 GLU A N 1
ATOM 656 C CA . GLU A 1 83 ? 9.135 5.146 -3.965 1.00 97.44 83 GLU A CA 1
ATOM 657 C C . GLU A 1 83 ? 8.548 4.105 -4.930 1.00 97.44 83 GLU A C 1
ATOM 659 O O . GLU A 1 83 ? 9.208 3.699 -5.887 1.00 97.44 83 GLU A O 1
ATOM 664 N N . LEU A 1 84 ? 7.270 3.749 -4.766 1.00 97.31 84 LEU A N 1
ATOM 665 C CA . LEU A 1 84 ? 6.580 2.843 -5.688 1.00 97.31 84 LEU A CA 1
ATOM 666 C C . LEU A 1 84 ? 6.574 3.367 -7.128 1.00 97.31 84 LEU A C 1
ATOM 668 O O . LEU A 1 84 ? 6.888 2.631 -8.065 1.00 97.31 84 LEU A O 1
ATOM 672 N N . MET A 1 85 ? 6.217 4.641 -7.314 1.00 97.19 85 MET A N 1
ATOM 673 C CA . MET A 1 85 ? 6.179 5.262 -8.638 1.00 97.19 85 MET A CA 1
ATOM 674 C C . MET A 1 85 ? 7.563 5.285 -9.291 1.00 97.19 85 MET A C 1
ATOM 676 O O . MET A 1 85 ? 7.664 5.098 -10.503 1.00 97.19 85 MET A O 1
ATOM 680 N N . GLN A 1 86 ? 8.627 5.487 -8.513 1.00 97.12 86 GLN A N 1
ATOM 681 C CA . GLN A 1 86 ? 10.000 5.439 -9.006 1.00 97.12 86 GLN A CA 1
ATOM 682 C C . GLN A 1 86 ? 10.398 4.025 -9.442 1.00 97.12 86 GLN A C 1
ATOM 684 O O . GLN A 1 86 ? 10.972 3.869 -10.522 1.00 97.12 86 GLN A O 1
ATOM 689 N N . THR A 1 87 ? 10.047 3.001 -8.663 1.00 96.25 87 THR A N 1
ATOM 690 C CA . THR A 1 87 ? 10.290 1.595 -9.019 1.00 96.25 87 THR A CA 1
ATOM 691 C C . THR A 1 87 ? 9.584 1.228 -10.323 1.00 96.25 87 THR A C 1
ATOM 693 O O . THR A 1 87 ? 10.223 0.733 -11.252 1.00 96.25 87 THR A O 1
ATOM 696 N N . ILE A 1 88 ? 8.299 1.579 -10.456 1.00 95.25 88 ILE A N 1
ATOM 697 C CA . ILE A 1 88 ? 7.522 1.332 -11.681 1.00 95.25 88 ILE A CA 1
ATOM 698 C C . ILE A 1 88 ? 8.144 2.060 -12.880 1.00 95.25 88 ILE A C 1
ATOM 700 O O . ILE A 1 88 ? 8.350 1.451 -13.927 1.00 95.25 88 ILE A O 1
ATOM 704 N N . ARG A 1 89 ? 8.497 3.347 -12.746 1.00 94.50 89 ARG A N 1
ATOM 705 C CA . ARG A 1 89 ? 9.165 4.103 -13.825 1.00 94.50 89 ARG A CA 1
ATOM 706 C C . ARG A 1 89 ? 10.487 3.464 -14.241 1.00 94.50 89 ARG A C 1
ATOM 708 O O . ARG A 1 89 ? 10.750 3.365 -15.434 1.00 94.50 89 ARG A O 1
ATOM 715 N N . SER A 1 90 ? 11.281 3.005 -13.277 1.00 94.38 90 SER A N 1
ATOM 716 C CA . SER A 1 90 ? 12.569 2.353 -13.541 1.00 94.38 90 SER A CA 1
ATOM 717 C C . SER A 1 90 ? 12.390 1.042 -14.308 1.00 94.38 90 SER A C 1
ATOM 719 O O . SER A 1 90 ? 13.178 0.738 -15.199 1.00 94.38 90 SER A O 1
ATOM 721 N N . PHE A 1 91 ? 11.345 0.270 -13.997 1.00 93.19 91 PHE A N 1
ATOM 722 C CA . PHE A 1 91 ? 10.991 -0.912 -14.779 1.00 93.19 91 PHE A CA 1
ATOM 723 C C . PHE A 1 91 ? 10.613 -0.537 -16.214 1.00 93.19 91 PHE A C 1
ATOM 725 O O . PHE A 1 91 ? 11.165 -1.098 -17.156 1.00 93.19 91 PHE A O 1
ATOM 732 N N . LEU A 1 92 ? 9.718 0.440 -16.385 1.00 90.75 92 LEU A N 1
ATOM 733 C CA . LEU A 1 92 ? 9.256 0.864 -17.708 1.00 90.75 92 LEU A CA 1
ATOM 734 C C . LEU A 1 92 ? 10.407 1.381 -18.582 1.00 90.75 92 LEU A C 1
ATOM 736 O O . LEU A 1 92 ? 10.486 0.993 -19.740 1.00 90.75 92 LEU A O 1
ATOM 740 N N . GLN A 1 93 ? 11.332 2.164 -18.017 1.00 90.06 93 GLN A N 1
ATOM 741 C CA . GLN A 1 93 ? 12.539 2.625 -18.715 1.00 90.06 93 GLN A CA 1
ATOM 742 C C . GLN A 1 93 ? 13.392 1.457 -19.222 1.00 90.06 93 GLN A C 1
ATOM 744 O O . GLN A 1 93 ? 13.811 1.452 -20.373 1.00 90.06 93 GLN A O 1
ATOM 749 N N . LYS A 1 94 ? 13.593 0.419 -18.402 1.00 88.50 94 LYS A N 1
ATOM 750 C CA . LYS A 1 94 ? 14.334 -0.784 -18.820 1.00 88.50 94 LYS A CA 1
ATOM 751 C C . LYS A 1 94 ? 13.627 -1.556 -19.932 1.00 88.50 94 LYS A C 1
ATOM 753 O O . LYS A 1 94 ? 14.298 -2.127 -20.782 1.00 88.50 94 LYS A O 1
ATOM 758 N N . GLN A 1 95 ? 12.293 -1.583 -19.930 1.00 85.69 95 GLN A N 1
ATOM 759 C CA . GLN A 1 95 ? 11.531 -2.208 -21.014 1.00 85.69 95 GLN A CA 1
ATOM 760 C C . GLN A 1 95 ? 11.663 -1.416 -22.323 1.00 85.69 95 GLN A C 1
ATOM 762 O O . GLN A 1 95 ? 11.725 -2.022 -23.387 1.00 85.69 95 GLN A O 1
ATOM 767 N N . THR A 1 96 ? 11.766 -0.084 -22.257 1.00 78.00 96 THR A N 1
ATOM 768 C CA . THR A 1 96 ? 11.911 0.780 -23.441 1.00 78.00 96 THR A CA 1
ATOM 769 C C . THR A 1 96 ? 13.349 0.902 -23.962 1.00 78.00 96 THR A C 1
ATOM 771 O O . THR A 1 96 ? 13.526 1.169 -25.141 1.00 78.00 96 THR A O 1
ATOM 774 N N . GLU A 1 97 ? 14.367 0.694 -23.119 1.00 69.12 97 GLU A N 1
ATOM 775 C CA . GLU A 1 97 ? 15.801 0.818 -23.468 1.00 69.12 97 GLU A CA 1
ATOM 776 C C . GLU A 1 97 ? 16.418 -0.503 -23.983 1.00 69.12 97 GLU A C 1
ATOM 778 O O . GLU A 1 97 ? 17.613 -0.582 -24.251 1.00 69.12 97 GLU A O 1
ATOM 783 N N . SER A 1 98 ? 15.631 -1.574 -24.117 1.00 55.22 98 SER A N 1
ATOM 784 C CA . SER A 1 98 ? 16.134 -2.901 -24.514 1.00 55.22 98 SER A CA 1
ATOM 785 C C . SER A 1 98 ? 16.513 -3.052 -26.007 1.00 55.22 98 SER A C 1
ATOM 787 O O . SER A 1 98 ? 16.781 -4.165 -26.455 1.00 55.22 98 SER A O 1
ATOM 789 N N . GLU A 1 99 ? 16.655 -1.945 -26.749 1.00 47.62 99 GLU A N 1
ATOM 790 C CA . GLU A 1 99 ? 17.327 -1.878 -28.058 1.00 47.62 99 GLU A CA 1
ATOM 791 C C . GLU A 1 99 ? 18.527 -0.908 -28.037 1.00 47.62 99 GLU A C 1
ATOM 793 O O . GLU A 1 99 ? 18.417 0.252 -28.423 1.00 47.62 99 GLU A O 1
ATOM 798 N N . ASN A 1 100 ? 19.703 -1.396 -27.633 1.00 43.75 100 ASN A N 1
ATOM 799 C CA . ASN A 1 100 ? 20.982 -0.922 -28.173 1.00 43.75 100 ASN A CA 1
ATOM 800 C C . ASN A 1 100 ? 22.059 -2.011 -27.980 1.00 43.75 100 ASN A C 1
ATOM 802 O O . ASN A 1 100 ? 22.510 -2.213 -26.849 1.00 43.75 100 ASN A O 1
ATOM 806 N N . PRO A 1 101 ? 22.474 -2.751 -29.024 1.00 48.47 101 PRO A N 1
ATOM 807 C CA . PRO A 1 101 ? 23.672 -3.574 -28.931 1.00 48.47 101 PRO A CA 1
ATOM 808 C C . PRO A 1 101 ? 24.920 -2.672 -28.893 1.00 48.47 101 PRO A C 1
ATOM 810 O O . PRO A 1 101 ? 24.983 -1.647 -29.564 1.00 48.47 101 PRO A O 1
ATOM 813 N N . GLU A 1 102 ? 25.895 -3.065 -28.073 1.00 42.25 102 GLU A N 1
ATOM 814 C CA . GLU A 1 102 ? 27.191 -2.413 -27.825 1.00 42.25 102 GLU A CA 1
ATOM 815 C C . GLU A 1 102 ? 27.826 -1.685 -29.032 1.00 42.25 102 GLU A C 1
ATOM 817 O O . GLU A 1 102 ? 27.898 -2.251 -30.127 1.00 42.25 102 GLU A O 1
ATOM 822 N N . PRO A 1 103 ? 28.476 -0.520 -28.837 1.00 42.75 103 PRO A N 1
ATOM 823 C CA . PRO A 1 103 ? 29.589 -0.167 -29.701 1.00 42.75 103 PRO A CA 1
ATOM 824 C C . PRO A 1 103 ? 30.748 -1.135 -29.410 1.00 42.75 103 PRO A C 1
ATOM 826 O O . PRO A 1 103 ? 31.321 -1.133 -28.321 1.00 42.75 103 PRO A O 1
ATOM 829 N N . LEU A 1 104 ? 31.075 -1.975 -30.397 1.00 37.12 104 LEU A N 1
ATOM 830 C CA . LEU A 1 104 ? 32.248 -2.854 -30.409 1.00 37.12 104 LEU A CA 1
ATOM 831 C C . LEU A 1 104 ? 33.512 -2.116 -29.920 1.00 37.12 104 LEU A C 1
ATOM 833 O O . LEU A 1 104 ? 33.726 -0.964 -30.314 1.00 37.12 104 LEU A O 1
ATOM 837 N N . PRO A 1 105 ? 34.420 -2.771 -29.170 1.00 49.03 105 PRO A N 1
ATOM 838 C CA . PRO A 1 105 ? 35.771 -2.257 -28.991 1.00 49.03 105 PRO A CA 1
ATOM 839 C C . PRO A 1 105 ? 36.489 -2.288 -30.350 1.00 49.03 105 PRO A C 1
ATOM 841 O O . PRO A 1 105 ? 37.009 -3.318 -30.782 1.00 49.03 105 PRO A O 1
ATOM 844 N N . SER A 1 106 ? 36.494 -1.161 -31.067 1.00 40.47 106 SER A N 1
ATOM 845 C CA . SER A 1 106 ? 37.191 -1.030 -32.344 1.00 40.47 106 SER A CA 1
ATOM 846 C C . SER A 1 106 ? 38.704 -0.981 -32.114 1.00 40.47 106 SER A C 1
ATOM 848 O O . SER A 1 106 ? 39.272 0.069 -31.831 1.00 40.47 106 SER A O 1
ATOM 850 N N . ALA A 1 107 ? 39.313 -2.158 -32.250 1.00 37.97 107 ALA A N 1
ATOM 851 C CA . ALA A 1 107 ? 40.691 -2.430 -32.642 1.00 37.97 107 ALA A CA 1
ATOM 852 C C . ALA A 1 107 ? 41.824 -1.736 -31.856 1.00 37.97 107 ALA A C 1
ATOM 854 O O . ALA A 1 107 ? 42.202 -0.595 -32.103 1.00 37.97 107 ALA A O 1
ATOM 855 N N . SER A 1 108 ? 42.523 -2.538 -31.052 1.00 42.22 108 SER A N 1
ATOM 856 C CA . SER A 1 108 ? 43.987 -2.557 -31.124 1.00 42.22 108 SER A CA 1
ATOM 857 C C . SER A 1 108 ? 44.394 -3.875 -31.797 1.00 42.22 108 SER A C 1
ATOM 859 O O . SER A 1 108 ? 43.736 -4.891 -31.562 1.00 42.22 108 SER A O 1
ATOM 861 N N . PRO A 1 109 ? 45.433 -3.887 -32.648 1.00 46.22 109 PRO A N 1
ATOM 862 C CA . PRO A 1 109 ? 46.722 -4.257 -32.078 1.00 46.22 109 PRO A CA 1
ATOM 863 C C . PRO A 1 109 ? 47.909 -3.440 -32.610 1.00 46.22 109 PRO A C 1
ATOM 865 O O . PRO A 1 109 ? 47.947 -2.978 -33.746 1.00 46.22 109 PRO A O 1
ATOM 868 N N . ALA A 1 110 ? 48.886 -3.309 -31.718 1.00 39.19 110 ALA A N 1
ATOM 869 C CA . ALA A 1 110 ? 50.246 -2.814 -31.880 1.00 39.19 110 ALA A CA 1
ATOM 870 C C . ALA A 1 110 ? 50.881 -2.952 -33.275 1.00 39.19 110 ALA A C 1
ATOM 872 O O . ALA A 1 110 ? 50.841 -4.034 -33.860 1.00 39.19 110 ALA A O 1
ATOM 873 N N . SER A 1 111 ? 51.626 -1.919 -33.700 1.00 36.59 111 SER A N 1
ATOM 874 C CA . SER A 1 111 ? 52.980 -2.076 -34.260 1.00 36.59 111 SER A CA 1
ATOM 875 C C . SER A 1 111 ? 53.659 -0.750 -34.636 1.00 36.59 111 SER A C 1
ATOM 877 O O . SER A 1 111 ? 53.157 0.008 -35.454 1.00 36.59 111 SER A O 1
ATOM 879 N N . VAL A 1 112 ? 54.880 -0.608 -34.108 1.00 40.41 112 VAL A N 1
ATOM 880 C CA . VAL A 1 112 ? 56.076 -0.033 -34.752 1.00 40.41 112 VAL A CA 1
ATOM 881 C C . VAL A 1 112 ? 56.384 1.461 -34.535 1.00 40.41 112 VAL A C 1
ATOM 883 O O . VAL A 1 112 ? 55.594 2.371 -34.745 1.00 40.41 112 VAL A O 1
ATOM 886 N N . VAL A 1 113 ? 57.617 1.626 -34.055 1.00 43.38 113 VAL A N 1
ATOM 887 C CA . VAL A 1 113 ? 58.395 2.799 -33.640 1.00 43.38 113 VAL A CA 1
ATOM 888 C C . VAL A 1 113 ? 58.987 3.518 -34.870 1.00 43.38 113 VAL A C 1
ATOM 890 O O . VAL A 1 113 ? 58.972 2.946 -35.956 1.00 43.38 113 VAL A O 1
ATOM 893 N N . THR A 1 114 ? 59.636 4.671 -34.627 1.00 43.56 114 THR A N 1
ATOM 894 C CA . THR A 1 114 ? 60.616 5.455 -35.440 1.00 43.56 114 THR A CA 1
ATOM 895 C C . THR A 1 114 ? 60.021 6.699 -36.121 1.00 43.56 114 THR A C 1
ATOM 897 O O . THR A 1 114 ? 58.928 6.625 -36.657 1.00 43.56 114 THR A O 1
ATOM 900 N N . GLU A 1 115 ? 60.622 7.895 -36.162 1.00 36.94 115 GLU A N 1
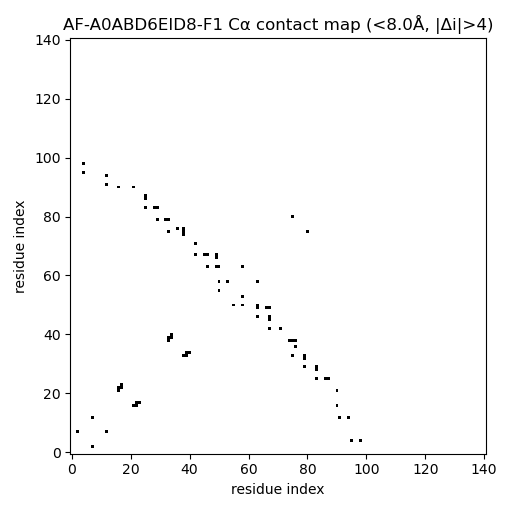ATOM 901 C CA . GLU A 1 115 ? 61.789 8.557 -35.545 1.00 36.94 115 GLU A CA 1
ATOM 902 C C . GLU A 1 115 ? 61.722 10.058 -35.966 1.00 36.94 115 GLU A C 1
ATOM 904 O O . GLU A 1 115 ? 61.097 10.365 -36.974 1.00 36.94 115 GLU A O 1
ATOM 909 N N . SER A 1 116 ? 62.365 10.961 -35.209 1.00 40.22 116 SER A N 1
ATOM 910 C CA . SER A 1 116 ? 62.911 12.283 -35.609 1.00 40.22 116 SER A CA 1
ATOM 911 C C . SER A 1 116 ? 62.081 13.305 -36.412 1.00 40.22 116 SER A C 1
ATOM 913 O O . SER A 1 116 ? 61.855 13.147 -37.601 1.00 40.22 116 SER A O 1
ATOM 915 N N . GLU A 1 117 ? 61.894 14.495 -35.826 1.00 44.75 117 GLU A N 1
ATOM 916 C CA . GLU A 1 117 ? 62.503 15.715 -36.391 1.00 44.75 117 GLU A CA 1
ATOM 917 C C . GLU A 1 117 ? 62.723 16.755 -35.271 1.00 44.75 117 GLU A C 1
ATOM 919 O O . GLU A 1 117 ? 61.820 17.132 -34.523 1.00 44.75 117 GLU A O 1
ATOM 924 N N . VAL A 1 118 ? 63.979 17.177 -35.137 1.00 41.84 118 VAL A N 1
ATOM 925 C CA . VAL A 1 118 ? 64.506 18.199 -34.225 1.00 41.84 118 VAL A CA 1
ATOM 926 C C . VAL A 1 118 ? 64.338 19.604 -34.823 1.00 41.84 118 VAL A C 1
ATOM 928 O O . VAL A 1 118 ? 64.413 19.771 -36.033 1.00 41.84 118 VAL A O 1
ATOM 931 N N . ALA A 1 119 ? 64.303 20.607 -33.928 1.00 39.41 119 ALA A N 1
ATOM 932 C CA . ALA A 1 119 ? 64.502 22.061 -34.118 1.00 39.41 119 ALA A CA 1
ATOM 933 C C . ALA A 1 119 ? 63.198 22.885 -34.041 1.00 39.41 119 ALA A C 1
ATOM 935 O O . ALA A 1 119 ? 62.175 22.495 -34.568 1.00 39.41 119 ALA A O 1
ATOM 936 N N . LYS A 1 120 ? 63.122 24.056 -33.398 1.00 42.59 120 LYS A N 1
ATOM 937 C CA . LYS A 1 120 ? 64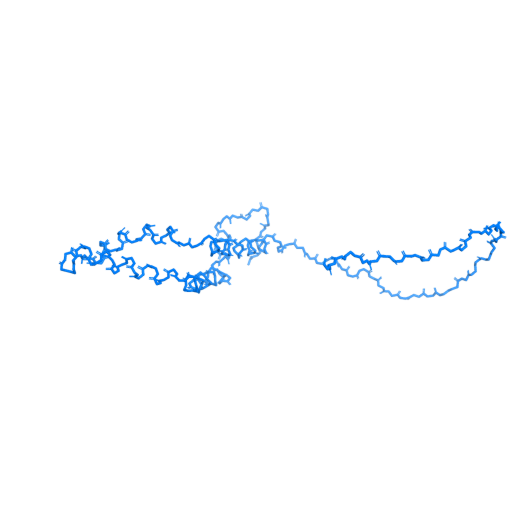.141 25.035 -33.000 1.00 42.59 120 LYS A CA 1
ATOM 938 C C . LYS A 1 120 ? 63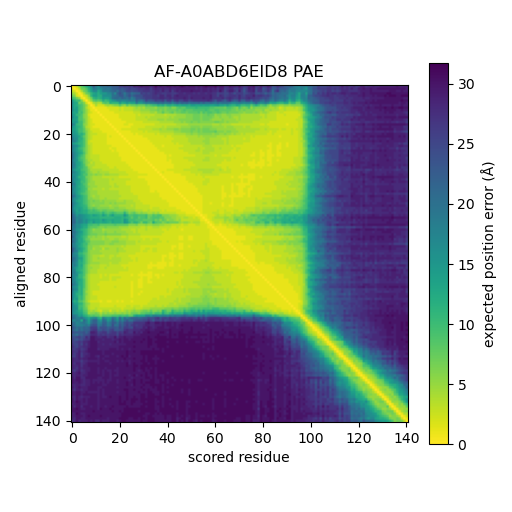.541 25.929 -31.893 1.00 42.59 120 LYS A C 1
ATOM 940 O O . LYS A 1 120 ? 62.452 26.466 -32.059 1.00 42.59 120 LYS A O 1
ATOM 945 N N . ILE A 1 121 ? 64.262 26.124 -30.790 1.00 45.34 121 ILE A N 1
ATOM 946 C CA . ILE A 1 121 ? 64.013 27.190 -29.794 1.00 45.34 121 ILE A CA 1
ATOM 947 C C . ILE A 1 121 ? 64.698 28.476 -30.306 1.00 45.34 121 ILE A C 1
ATOM 949 O O . ILE A 1 121 ? 65.779 28.365 -30.892 1.00 45.34 121 ILE A O 1
ATOM 953 N N . PRO A 1 122 ? 64.141 29.689 -30.085 1.00 48.81 122 PRO A N 1
ATOM 954 C CA . PRO A 1 122 ? 64.821 30.580 -29.133 1.00 48.81 122 PRO A CA 1
ATOM 955 C C . PRO A 1 122 ? 63.925 31.464 -28.232 1.00 48.81 122 PRO A C 1
ATOM 957 O O . PRO A 1 122 ? 63.010 32.140 -28.678 1.00 48.81 122 PRO A O 1
ATOM 960 N N . HIS A 1 123 ? 64.360 31.517 -26.964 1.00 38.50 123 HIS A N 1
ATOM 961 C CA . HIS A 1 123 ? 64.518 32.675 -26.058 1.00 38.50 123 HIS A CA 1
ATOM 962 C C . HIS A 1 123 ? 63.295 33.525 -25.636 1.00 38.50 123 HIS A C 1
ATOM 964 O O . HIS A 1 123 ? 62.728 34.278 -26.409 1.00 38.50 123 HIS A O 1
ATOM 970 N N . ARG A 1 124 ? 62.853 33.441 -24.369 1.00 38.78 124 ARG A N 1
ATOM 971 C CA . ARG A 1 124 ? 63.420 34.033 -23.121 1.00 38.78 124 ARG A CA 1
ATOM 972 C C . ARG A 1 124 ? 62.790 35.397 -22.795 1.00 38.78 124 ARG A C 1
ATOM 974 O O . ARG A 1 124 ? 63.158 36.388 -23.409 1.00 38.78 124 ARG A O 1
ATOM 981 N N . ARG A 1 125 ? 62.043 35.480 -21.684 1.00 46.91 125 ARG A N 1
ATOM 982 C CA . ARG A 1 125 ? 62.214 36.535 -20.662 1.00 46.91 125 ARG A CA 1
ATOM 983 C C . ARG A 1 125 ? 61.621 36.118 -19.310 1.00 46.91 125 ARG A C 1
ATOM 985 O O . ARG A 1 125 ? 60.617 35.428 -19.234 1.00 46.91 125 ARG A O 1
ATOM 992 N N . LYS A 1 126 ? 62.383 36.472 -18.274 1.00 47.19 126 LYS A N 1
ATOM 993 C CA . LYS A 1 126 ? 62.248 36.157 -16.846 1.00 47.19 126 LYS A CA 1
ATOM 994 C C . LYS A 1 126 ? 61.226 37.070 -16.158 1.00 47.19 126 LYS A C 1
ATOM 996 O O . LYS A 1 126 ? 61.090 38.216 -16.568 1.00 47.19 126 LYS A O 1
ATOM 1001 N N . GLY A 1 127 ? 60.736 36.611 -15.007 1.00 44.50 127 GLY A N 1
ATOM 1002 C CA . GLY A 1 127 ? 60.190 37.428 -13.912 1.00 44.50 127 GLY A CA 1
ATOM 1003 C C . GLY A 1 127 ? 58.823 36.894 -13.484 1.00 44.50 127 GLY A C 1
ATOM 1004 O O . GLY A 1 127 ? 58.010 36.607 -14.341 1.00 44.50 127 GLY A O 1
ATOM 1005 N N . GLU A 1 128 ? 58.479 36.673 -12.223 1.00 45.84 128 GLU A N 1
ATOM 1006 C CA . GLU A 1 128 ? 59.125 36.974 -10.953 1.00 45.84 128 GLU A CA 1
ATOM 1007 C C . GLU A 1 128 ? 58.418 36.136 -9.866 1.00 45.84 128 GLU A C 1
ATOM 1009 O O . GLU A 1 128 ? 57.241 35.802 -9.979 1.00 45.84 128 GLU A O 1
ATOM 1014 N N . ARG A 1 129 ? 59.166 35.729 -8.838 1.00 46.25 129 ARG A N 1
ATOM 1015 C CA . ARG A 1 129 ? 58.684 34.971 -7.672 1.00 46.25 129 ARG A CA 1
ATOM 1016 C C . ARG A 1 129 ? 57.891 35.872 -6.713 1.00 46.25 129 ARG A C 1
ATOM 1018 O O . ARG A 1 129 ? 58.206 37.052 -6.622 1.00 46.25 129 ARG A O 1
ATOM 1025 N N . ARG A 1 130 ? 57.149 35.197 -5.813 1.00 48.25 130 ARG A N 1
ATOM 1026 C CA . ARG A 1 130 ? 56.757 35.546 -4.415 1.00 48.25 130 ARG A CA 1
ATOM 1027 C C . ARG A 1 130 ? 55.262 35.854 -4.281 1.00 48.25 130 ARG A C 1
ATOM 1029 O O . ARG A 1 130 ? 54.701 36.475 -5.159 1.00 48.25 130 ARG A O 1
ATOM 1036 N N . LYS A 1 131 ? 54.557 35.501 -3.207 1.00 50.62 131 LYS A N 1
ATOM 1037 C CA . LYS A 1 131 ? 54.804 34.711 -1.986 1.00 50.62 131 LYS A CA 1
ATOM 1038 C C . LYS A 1 131 ? 53.408 34.396 -1.413 1.00 50.62 131 LYS A C 1
ATOM 1040 O O . LYS A 1 131 ? 52.459 35.118 -1.688 1.00 50.62 131 LYS A O 1
ATOM 1045 N N . ALA A 1 132 ? 53.324 33.337 -0.616 1.00 47.09 132 ALA A N 1
ATOM 1046 C CA . ALA A 1 132 ? 52.161 32.961 0.177 1.00 47.09 132 ALA A CA 1
ATOM 1047 C C . ALA A 1 132 ? 51.620 34.105 1.054 1.00 47.09 132 ALA A C 1
ATOM 1049 O O . ALA A 1 132 ? 52.409 34.886 1.583 1.00 47.09 132 ALA A O 1
ATOM 1050 N N . SER A 1 133 ? 50.311 34.099 1.307 1.00 49.09 133 SER A N 1
ATOM 1051 C CA . SER A 1 133 ? 49.795 34.344 2.654 1.00 49.09 133 SER A CA 1
ATOM 1052 C C . SER A 1 133 ? 48.432 33.678 2.803 1.00 49.09 133 SER A C 1
ATOM 1054 O O . SER A 1 133 ? 47.478 34.013 2.105 1.00 49.09 133 SER A O 1
ATOM 1056 N N . ALA A 1 134 ? 48.387 32.684 3.684 1.00 57.62 134 ALA A N 1
ATOM 1057 C CA . ALA A 1 134 ? 47.166 32.182 4.278 1.00 57.62 134 ALA A CA 1
ATOM 1058 C C . ALA A 1 134 ? 46.889 33.057 5.499 1.00 57.62 134 ALA A C 1
ATOM 1060 O O . ALA A 1 134 ? 47.771 33.199 6.341 1.00 57.62 134 ALA A O 1
ATOM 1061 N N . ASP A 1 135 ? 45.686 33.608 5.596 1.00 58.88 135 ASP A N 1
ATOM 1062 C CA . ASP A 1 135 ? 45.183 34.155 6.848 1.00 58.88 135 ASP A CA 1
ATOM 1063 C C . ASP A 1 135 ? 43.773 33.602 7.069 1.00 58.88 135 ASP A C 1
ATOM 1065 O O . ASP A 1 135 ? 42.807 33.949 6.389 1.00 58.88 135 ASP A O 1
ATOM 1069 N N . ARG A 1 136 ? 43.706 32.611 7.958 1.00 55.34 136 ARG A N 1
ATOM 1070 C CA . ARG A 1 136 ? 42.500 32.150 8.639 1.00 55.34 136 ARG A CA 1
ATOM 1071 C C . ARG A 1 136 ? 42.745 32.489 10.095 1.00 55.34 136 ARG A C 1
ATOM 1073 O O . ARG A 1 136 ? 43.609 31.84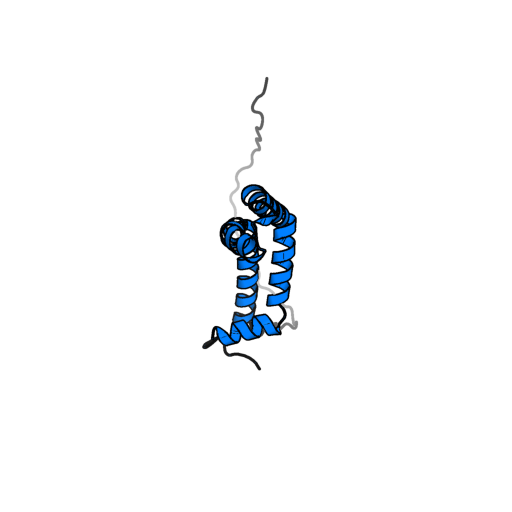6 10.678 1.00 55.34 136 ARG A O 1
ATOM 1080 N N . LEU A 1 137 ? 41.960 33.404 10.654 1.00 52.62 137 LEU A N 1
ATOM 1081 C CA . LEU A 1 137 ? 41.490 33.403 12.043 1.00 52.62 137 LEU A CA 1
ATOM 1082 C C . LEU A 1 137 ? 40.502 34.570 12.213 1.00 52.62 137 LEU A C 1
ATOM 1084 O O . LEU A 1 137 ? 40.889 35.727 12.283 1.00 52.62 137 LEU A O 1
ATOM 1088 N N . SER A 1 138 ? 39.214 34.233 12.261 1.00 59.06 138 SER A N 1
ATOM 1089 C CA . SER A 1 138 ? 38.151 35.033 12.875 1.00 59.06 138 SER A CA 1
ATOM 1090 C C . SER A 1 138 ? 37.568 34.115 13.956 1.00 59.06 138 SER A C 1
ATOM 1092 O O . SER A 1 138 ? 37.181 32.985 13.663 1.00 59.06 138 SER A O 1
ATOM 1094 N N . GLU A 1 139 ? 37.898 34.360 15.220 1.00 54.19 139 GLU A N 1
ATOM 1095 C CA . GLU A 1 139 ? 37.223 35.282 16.146 1.00 54.19 139 GLU A CA 1
ATOM 1096 C C . GLU A 1 139 ? 36.218 34.503 16.999 1.00 54.19 139 GLU A C 1
ATOM 1098 O O . GLU A 1 139 ? 35.152 34.086 16.546 1.00 54.19 139 GLU A O 1
ATOM 1103 N N . LYS A 1 140 ? 36.623 34.240 18.242 1.00 50.62 140 LYS A N 1
ATOM 1104 C CA . LYS A 1 140 ? 35.735 33.913 19.356 1.00 50.62 140 LYS A CA 1
ATOM 1105 C C . LYS A 1 140 ? 36.504 34.118 20.649 1.00 50.62 140 LYS A C 1
ATOM 1107 O O . LYS A 1 140 ? 37.305 33.273 21.041 1.00 50.62 140 LYS A O 1
ATOM 1112 N N . SER A 1 141 ? 36.252 35.260 21.271 1.00 56.41 141 SER A N 1
ATOM 1113 C CA . SER A 1 141 ? 36.340 35.434 22.712 1.00 56.41 141 SER A CA 1
ATOM 1114 C C . SER A 1 141 ? 35.305 36.453 23.151 1.00 56.41 141 SER A C 1
ATOM 1116 O O . SER A 1 141 ? 34.972 37.331 22.325 1.00 56.41 141 SER A O 1
#

Organism: NCBI:txid75299

Secondary structure (DSSP, 8-state):
----GGG--HHHHHHHHHHTSHHHHHHHHHHHHHHHTTHHHHHHHHHHHHHHHH-GGG--HHHHHHHHHHHHHHSS-HHHHHHHHHHHHHHHHHHHS--------------------------------------------

InterPro domains:
  IPR018783 Transcription factor, enhancer of yellow 2 [MF_03046] (8-95)
  IPR018783 Transcription factor, enhancer of yellow 2 [PF10163] (10-92)
  IPR018783 Transcription factor, enhancer of yellow 2 [PTHR12514] (10-96)
  IPR038212 Transcription factor EnY2 superfamily [G3DSA:1.10.246.140] (4-97)

pLDDT: mean 77.55, std 23.67, range [36.59, 98.38]

Nearest PDB structures (foldseek):
  4dhx-assembly2_F  TM=9.387E-01  e=2.953E-05  Homo sapiens
  4mbe-assembly2_F  TM=6.989E-01  e=8.116E-03  Saccharomyces cerevisiae S288C

Mean predicted aligned error: 15.99 Å

Sequence (141 aa):
MPLDPANISKASLERAFVESGERDRVKELLSQRLRESGWVEQIENMCRTTIQEKGIDNVTLEDVINEVKAPARRAVPDEVKRELMQTIRSFLQKQTESENPEPLPSASPASVVTESEVAKIPHRRKGERRKASADRLSEKS

Solvent-accessible surface area (backbone atoms only — not comparable to full-atom values): 9364 Å² total; per-residue (Å²): 133,90,78,63,78,91,70,72,45,71,69,58,52,53,48,50,36,54,76,71,42,52,51,58,53,51,51,50,51,49,56,50,47,37,53,75,69,46,43,54,60,52,46,54,48,50,48,50,49,52,40,64,75,61,30,74,94,71,53,53,72,66,56,48,48,66,66,42,52,62,58,49,64,66,63,57,54,66,67,58,54,49,54,51,52,50,54,53,50,55,51,52,50,55,68,64,59,73,80,73,82,77,86,71,87,82,73,85,81,89,85,88,86,89,80,90,87,86,87,82,88,82,86,89,85,88,85,81,88,88,78,90,82,89,86,88,86,84,87,88,130

Foldseek 3Di:
DQDDLVDDDPVNLVVCCVVVCVVVVLVVLLVVVCVVVCLVVVLVVQLVVVCVVCDVVRDDPVNSCVRSVVVSVVSRDVVSVVVSVVSSVVSVVCSNPPDDDDDDPPDDDDDDDDDDDDDDDDDDDDDDDDDDDDDDDDDDD